Protein AF-A0A355EK02-F1 (afdb_monomer)

pLDDT: mean 88.61, std 10.56, range [52.62, 97.56]

Mean predicted aligned error: 5.58 Å

Nearest PDB structures (foldseek):
  8rjf-assembly1_C  TM=8.953E-01  e=1.437E-07  Caulobacter vibrioides NA1000
  8rkd-assembly1_B  TM=8.062E-01  e=5.341E-04  Caulobacter vibrioides NA1000
  2w56-assembly2_B  TM=3.368E-01  e=1.215E+00  Vibrio cholerae
  6p58-assembly1_A  TM=3.445E-01  e=3.447E+00  Thermosynechococcus vestitus BP-1

Structure (mmCIF, N/CA/C/O backbone):
data_AF-A0A355EK02-F1
#
_entry.id   AF-A0A355EK02-F1
#
loop_
_atom_site.group_PDB
_atom_site.id
_atom_site.type_symbol
_atom_site.label_atom_id
_atom_site.label_alt_id
_atom_site.label_comp_id
_atom_site.label_asym_id
_atom_site.label_entity_id
_atom_site.label_seq_id
_atom_site.pdbx_PDB_ins_code
_atom_site.Cartn_x
_atom_site.Cartn_y
_atom_site.Cartn_z
_atom_site.occupancy
_atom_site.B_iso_or_equiv
_atom_site.auth_seq_id
_atom_site.auth_comp_id
_atom_site.auth_asym_id
_atom_site.auth_atom_id
_atom_site.pdbx_PDB_model_num
ATOM 1 N N . LEU A 1 1 ? 2.964 20.436 24.678 1.00 62.25 1 LEU A N 1
ATOM 2 C CA . LEU A 1 1 ? 2.343 19.093 24.695 1.00 62.25 1 LEU A CA 1
ATOM 3 C C . LEU A 1 1 ? 3.397 18.092 24.247 1.00 62.25 1 LEU A C 1
ATOM 5 O O . LEU A 1 1 ? 3.821 18.177 23.105 1.00 62.25 1 LEU A O 1
ATOM 9 N N . ASN A 1 2 ? 3.875 17.226 25.142 1.00 84.06 2 ASN A N 1
ATOM 10 C CA . ASN A 1 2 ? 4.728 16.102 24.751 1.00 84.06 2 ASN A CA 1
ATOM 11 C C . ASN A 1 2 ? 3.809 14.894 24.555 1.00 84.06 2 ASN A C 1
ATOM 13 O O . ASN A 1 2 ? 3.313 14.343 25.536 1.00 84.06 2 ASN A O 1
ATOM 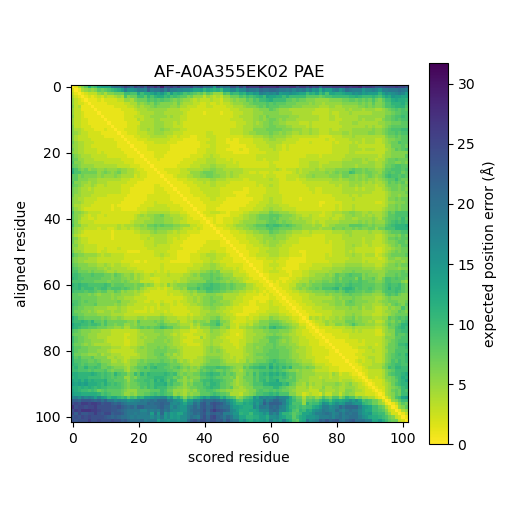17 N N . ILE A 1 3 ? 3.483 14.575 23.303 1.00 85.06 3 ILE A N 1
ATOM 18 C CA . ILE A 1 3 ? 2.623 13.432 22.993 1.00 85.06 3 ILE A CA 1
ATOM 19 C C . ILE A 1 3 ? 3.517 12.187 22.984 1.00 85.06 3 ILE A C 1
ATOM 21 O O . ILE A 1 3 ? 4.481 12.157 22.216 1.00 85.06 3 ILE A O 1
ATOM 25 N N . PRO A 1 4 ? 3.225 11.157 23.798 1.00 92.00 4 PRO A N 1
ATOM 26 C CA . PRO A 1 4 ? 3.986 9.916 23.770 1.00 92.00 4 PRO A CA 1
ATOM 27 C C . PRO A 1 4 ? 3.986 9.300 22.367 1.00 92.00 4 PRO A C 1
ATOM 29 O O . PRO A 1 4 ? 2.957 9.277 21.692 1.00 92.00 4 PRO A O 1
ATOM 32 N N . HIS A 1 5 ? 5.120 8.745 21.935 1.00 90.62 5 HIS A N 1
ATOM 33 C CA . HIS A 1 5 ? 5.234 8.119 20.610 1.00 90.62 5 HIS A CA 1
ATOM 34 C C . HIS A 1 5 ? 4.205 7.002 20.379 1.00 90.62 5 HIS A C 1
ATOM 36 O O . HIS A 1 5 ? 3.762 6.798 19.253 1.00 90.62 5 HIS A O 1
ATOM 42 N N . GLU A 1 6 ? 3.826 6.277 21.430 1.00 92.62 6 GLU A N 1
ATOM 43 C CA . GLU A 1 6 ? 2.768 5.266 21.378 1.00 92.62 6 GLU A CA 1
ATOM 44 C C . GLU A 1 6 ? 1.408 5.875 21.025 1.00 92.62 6 GLU A C 1
ATOM 46 O O . GLU A 1 6 ? 0.762 5.410 20.088 1.00 92.62 6 GLU A O 1
ATOM 51 N N . ALA A 1 7 ? 1.027 6.970 21.689 1.00 92.94 7 ALA A N 1
ATOM 52 C CA . ALA A 1 7 ? -0.215 7.673 21.394 1.00 92.94 7 ALA A CA 1
ATOM 53 C C . ALA A 1 7 ? -0.231 8.163 19.939 1.00 92.94 7 ALA A C 1
ATOM 55 O O . ALA A 1 7 ? -1.221 7.975 19.243 1.00 92.94 7 ALA A O 1
ATOM 56 N N . VAL A 1 8 ? 0.882 8.710 19.434 1.00 93.69 8 VAL A N 1
ATOM 57 C CA . VAL A 1 8 ? 0.985 9.112 18.018 1.00 93.69 8 VAL A CA 1
ATOM 58 C C . VAL A 1 8 ? 0.749 7.925 17.079 1.00 93.69 8 VAL A C 1
ATOM 60 O O . VAL A 1 8 ? 0.004 8.061 16.114 1.00 93.69 8 VAL A O 1
ATOM 63 N N . ARG A 1 9 ? 1.331 6.752 17.357 1.00 94.56 9 ARG A N 1
ATOM 64 C CA . ARG A 1 9 ? 1.116 5.553 16.527 1.00 94.56 9 ARG A CA 1
ATOM 65 C C . ARG A 1 9 ? -0.329 5.062 16.575 1.00 94.56 9 ARG A C 1
ATOM 67 O O . ARG A 1 9 ? -0.847 4.686 15.531 1.00 94.56 9 ARG A O 1
ATOM 74 N N . GLN A 1 10 ? -0.982 5.125 17.736 1.00 94.56 10 GLN A N 1
ATOM 75 C CA . GLN A 1 10 ? -2.414 4.823 17.879 1.00 94.56 10 GLN A CA 1
ATOM 76 C C . GLN A 1 10 ? -3.294 5.805 17.101 1.00 94.56 10 GLN A C 1
ATOM 78 O O . GLN A 1 10 ? -4.240 5.398 16.428 1.00 94.56 10 GLN A O 1
ATOM 83 N N . TYR A 1 11 ? -2.964 7.097 17.128 1.00 94.31 11 TYR A N 1
ATOM 84 C CA . TYR A 1 11 ? -3.658 8.088 16.306 1.00 94.31 11 TYR A CA 1
ATOM 85 C C . TYR A 1 11 ? -3.475 7.805 14.813 1.00 94.31 11 TYR A C 1
ATOM 87 O O . TYR A 1 11 ? -4.448 7.811 14.070 1.00 94.31 11 TYR A O 1
ATOM 95 N N . ILE A 1 12 ? -2.252 7.503 14.371 1.00 93.75 12 ILE A N 1
ATOM 96 C CA . ILE A 1 12 ? -1.980 7.172 12.965 1.00 93.75 12 ILE A CA 1
ATOM 97 C C . ILE A 1 12 ? -2.752 5.918 12.543 1.00 93.75 12 ILE A C 1
ATOM 99 O O . ILE A 1 12 ? -3.423 5.941 11.514 1.00 93.75 12 ILE A O 1
ATOM 103 N N . SER A 1 13 ? -2.682 4.841 13.330 1.00 95.38 13 SER A N 1
ATOM 104 C CA . SER A 1 13 ? -3.297 3.561 12.969 1.00 95.38 13 SER A CA 1
ATOM 105 C C . SER A 1 13 ? -4.825 3.599 12.947 1.00 95.38 13 SER A C 1
ATOM 107 O O . SER A 1 13 ? -5.436 2.818 12.225 1.00 95.38 13 SER A O 1
ATOM 109 N N . SER A 1 14 ? -5.441 4.504 13.714 1.00 94.12 14 SER A N 1
ATOM 110 C CA . SER A 1 14 ? -6.896 4.699 13.733 1.00 94.12 14 SER A CA 1
ATOM 111 C C . SER A 1 14 ? -7.402 5.715 12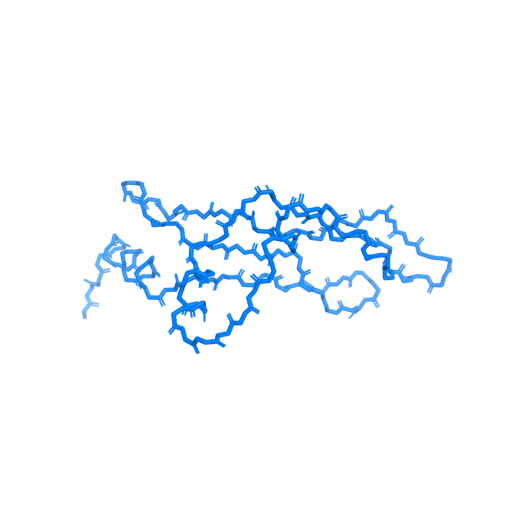.707 1.00 94.12 14 SER A C 1
ATOM 113 O O . SER A 1 14 ? -8.564 5.645 12.315 1.00 94.12 14 SER A O 1
ATOM 115 N N . ALA A 1 15 ? -6.562 6.659 12.275 1.00 95.25 15 ALA A N 1
ATOM 116 C CA . ALA A 1 15 ? -6.964 7.733 11.366 1.00 95.25 15 ALA A CA 1
ATOM 117 C C . ALA A 1 15 ? -6.684 7.436 9.886 1.00 95.25 15 ALA A C 1
ATOM 119 O O . ALA A 1 15 ? -7.283 8.068 9.016 1.00 95.25 15 ALA A O 1
ATOM 120 N N . ILE A 1 16 ? -5.758 6.523 9.588 1.00 94.69 16 ILE A N 1
ATOM 121 C CA . ILE A 1 16 ? -5.349 6.204 8.220 1.00 94.69 16 ILE A CA 1
ATOM 122 C C . ILE A 1 16 ? -5.834 4.798 7.868 1.00 94.69 16 ILE A C 1
ATOM 124 O O . ILE A 1 16 ? -5.412 3.822 8.475 1.00 94.69 16 ILE A O 1
ATOM 128 N N . ASP A 1 17 ? -6.684 4.695 6.847 1.00 93.69 17 ASP A N 1
ATOM 129 C CA . ASP A 1 17 ? -7.142 3.403 6.322 1.00 93.69 17 ASP A CA 1
ATOM 130 C C . ASP A 1 17 ? -6.118 2.794 5.343 1.00 93.69 17 ASP A C 1
ATOM 132 O O . ASP A 1 17 ? -5.831 1.597 5.370 1.00 93.69 17 ASP A O 1
ATOM 136 N N . VAL A 1 18 ? -5.571 3.619 4.445 1.00 95.06 18 VAL A N 1
ATOM 137 C CA . VAL A 1 18 ? -4.834 3.171 3.256 1.00 95.06 18 VAL A CA 1
ATOM 138 C C . VAL A 1 18 ? -3.635 4.078 2.977 1.00 95.06 18 VAL A C 1
ATOM 140 O O . VAL A 1 18 ? -3.730 5.300 3.081 1.00 95.06 18 VAL A O 1
ATOM 143 N N . VAL A 1 19 ? -2.517 3.479 2.564 1.00 96.00 19 VAL A N 1
ATOM 144 C CA . VAL A 1 19 ? -1.275 4.164 2.191 1.00 96.00 19 VAL A CA 1
ATOM 145 C C . VAL A 1 19 ? -0.909 3.831 0.745 1.00 96.00 19 VAL A C 1
ATOM 147 O O . VAL A 1 19 ? -0.715 2.668 0.392 1.00 96.00 19 VAL A O 1
ATOM 150 N N . PHE A 1 20 ? -0.761 4.868 -0.082 1.00 96.75 20 PHE A N 1
ATOM 151 C CA . PHE A 1 20 ? -0.179 4.770 -1.421 1.00 96.75 20 PHE A CA 1
ATOM 152 C C . PHE A 1 20 ? 1.281 5.211 -1.377 1.00 96.75 20 PHE A C 1
ATOM 154 O O . PHE A 1 20 ? 1.579 6.366 -1.072 1.00 96.75 20 PHE A O 1
ATOM 161 N N . HIS A 1 21 ? 2.195 4.313 -1.728 1.00 97.56 21 HIS A N 1
ATOM 162 C CA . HIS A 1 21 ? 3.596 4.663 -1.910 1.00 97.56 21 HIS A CA 1
ATOM 163 C C . HIS A 1 21 ? 3.837 5.014 -3.379 1.00 97.56 21 HIS A C 1
ATOM 165 O O . HIS A 1 21 ? 3.656 4.183 -4.266 1.00 97.56 21 HIS A O 1
ATOM 171 N N . LEU A 1 22 ? 4.248 6.254 -3.632 1.00 97.31 22 LEU A N 1
ATOM 172 C CA . LEU A 1 22 ? 4.654 6.754 -4.942 1.00 97.31 22 LEU A CA 1
ATOM 173 C C . LEU A 1 22 ? 6.179 6.842 -5.021 1.00 97.31 22 LEU A C 1
ATOM 175 O O . LEU A 1 22 ? 6.805 7.410 -4.129 1.00 97.31 22 LEU A O 1
ATOM 179 N N . GLN A 1 23 ? 6.766 6.363 -6.114 1.00 96.31 23 GLN A N 1
ATOM 180 C CA . GLN A 1 23 ? 8.199 6.483 -6.373 1.00 96.31 23 GLN A CA 1
ATOM 181 C C . GLN A 1 23 ? 8.447 7.125 -7.735 1.00 96.31 23 GLN A C 1
ATOM 183 O O . GLN A 1 23 ? 7.686 6.925 -8.685 1.00 96.31 23 GLN A O 1
ATOM 188 N N . ARG A 1 24 ? 9.534 7.898 -7.833 1.00 95.25 24 ARG A N 1
ATOM 189 C CA . ARG A 1 24 ? 10.086 8.305 -9.125 1.00 95.25 24 ARG A CA 1
ATOM 190 C C . ARG A 1 24 ? 11.024 7.214 -9.639 1.00 95.25 24 ARG A C 1
ATOM 192 O O . ARG A 1 24 ? 11.972 6.853 -8.947 1.00 95.25 24 ARG A O 1
ATOM 199 N N . LEU A 1 25 ? 10.737 6.692 -10.823 1.00 94.06 25 LEU A N 1
ATOM 200 C CA . LEU A 1 25 ? 11.516 5.647 -11.474 1.00 94.06 25 LEU A CA 1
ATOM 201 C C . LEU A 1 25 ? 12.672 6.246 -12.289 1.00 94.06 25 LEU A C 1
ATOM 203 O O . LEU A 1 25 ? 12.757 7.464 -12.473 1.00 94.06 25 LEU A O 1
ATOM 207 N N . LEU A 1 26 ? 13.582 5.383 -12.748 1.00 91.19 26 LEU A N 1
ATOM 208 C CA . LEU A 1 26 ? 14.795 5.788 -13.471 1.00 91.19 26 LEU A CA 1
ATOM 209 C C . LEU A 1 26 ? 14.498 6.459 -14.818 1.00 91.19 26 LEU A C 1
ATOM 211 O O . LEU A 1 26 ? 15.233 7.354 -15.223 1.00 91.19 26 LEU A O 1
ATOM 215 N N . ASP A 1 27 ? 13.392 6.088 -15.459 1.00 93.06 27 ASP A N 1
ATOM 216 C CA . ASP A 1 27 ? 12.874 6.737 -16.671 1.00 93.06 27 ASP A CA 1
ATOM 217 C C . ASP A 1 27 ? 12.258 8.127 -16.402 1.00 93.06 27 ASP A C 1
ATOM 219 O O . ASP A 1 27 ? 11.770 8.804 -17.304 1.00 93.06 27 ASP A O 1
ATOM 223 N N . GLY A 1 28 ? 12.265 8.570 -15.142 1.00 93.69 28 GLY A N 1
ATOM 224 C CA . GLY A 1 28 ? 11.738 9.853 -14.708 1.00 93.69 28 GLY A CA 1
ATOM 225 C C . GLY A 1 28 ? 10.238 9.859 -14.419 1.00 93.69 28 GLY A C 1
ATOM 226 O O . GLY A 1 28 ? 9.762 10.875 -13.894 1.00 93.69 28 GLY A O 1
ATOM 227 N N . THR A 1 29 ? 9.517 8.766 -14.686 1.00 92.62 29 THR A N 1
ATOM 228 C CA . THR A 1 29 ? 8.081 8.635 -14.411 1.00 92.62 29 THR A CA 1
ATOM 229 C C . THR A 1 29 ? 7.807 8.528 -12.910 1.00 92.62 29 THR A C 1
ATOM 231 O O . THR A 1 29 ? 8.660 8.119 -12.121 1.00 92.62 29 THR A O 1
ATOM 234 N N . ARG A 1 30 ? 6.608 8.935 -12.476 1.00 94.94 30 ARG A N 1
ATOM 235 C CA . ARG A 1 30 ? 6.123 8.706 -11.107 1.00 94.94 30 ARG A CA 1
ATOM 236 C C . ARG A 1 30 ? 5.104 7.580 -11.141 1.00 94.94 30 ARG A C 1
ATOM 238 O O . ARG A 1 30 ? 4.107 7.695 -11.848 1.00 94.94 30 ARG A O 1
ATOM 245 N N . LYS A 1 31 ? 5.333 6.528 -10.362 1.00 93.12 31 LYS A N 1
ATOM 246 C CA . LYS A 1 31 ? 4.459 5.354 -10.322 1.00 93.12 31 LYS A CA 1
ATOM 247 C C . LYS A 1 31 ? 4.073 5.021 -8.886 1.00 93.12 31 LYS A C 1
ATOM 249 O O . LYS A 1 31 ? 4.874 5.186 -7.967 1.00 93.12 31 LYS A O 1
ATOM 254 N N . VAL A 1 32 ? 2.835 4.566 -8.694 1.00 95.00 32 VAL A N 1
ATOM 255 C CA . VAL A 1 32 ? 2.429 3.913 -7.445 1.00 95.00 32 VAL A CA 1
ATOM 256 C C . VAL A 1 32 ? 3.171 2.585 -7.379 1.00 95.00 32 VAL A C 1
ATOM 258 O O . VAL A 1 32 ? 2.988 1.746 -8.254 1.00 95.00 32 VAL A O 1
ATOM 261 N N . VAL A 1 33 ? 4.019 2.409 -6.371 1.00 95.75 33 VAL A N 1
ATOM 262 C CA . VAL A 1 33 ? 4.817 1.191 -6.191 1.00 95.75 33 VAL A CA 1
ATOM 263 C C . VAL A 1 33 ? 4.239 0.239 -5.157 1.00 95.75 33 VAL A C 1
ATOM 265 O O . VAL A 1 33 ? 4.540 -0.949 -5.193 1.00 95.75 33 VAL A O 1
ATOM 268 N N . SER A 1 34 ? 3.391 0.729 -4.255 1.00 95.75 34 SER A N 1
ATOM 269 C CA . SER A 1 34 ? 2.694 -0.114 -3.287 1.00 95.75 34 SER A CA 1
ATOM 270 C C . SER A 1 34 ? 1.388 0.543 -2.854 1.00 95.75 34 SER A C 1
ATOM 272 O O . SER A 1 34 ? 1.315 1.767 -2.699 1.00 95.75 34 SER A O 1
ATOM 274 N N . LEU A 1 35 ? 0.364 -0.283 -2.669 1.00 95.06 35 LEU A N 1
ATOM 275 C CA . LEU A 1 35 ? -0.878 0.057 -1.995 1.00 95.06 35 LEU A CA 1
ATOM 276 C C . LEU A 1 35 ? -1.011 -0.846 -0.774 1.00 95.06 35 LEU A C 1
ATOM 278 O O . LEU A 1 35 ? -1.096 -2.065 -0.927 1.00 95.06 35 LEU A O 1
ATOM 282 N N . GLN A 1 36 ? -1.071 -0.255 0.415 1.00 95.75 36 GLN A N 1
ATOM 283 C CA . GLN A 1 36 ? -1.199 -0.994 1.669 1.00 95.75 36 GLN A CA 1
ATOM 284 C C . GLN A 1 36 ? -2.408 -0.515 2.467 1.00 95.75 36 GLN A C 1
ATOM 286 O O . GLN A 1 36 ? -2.729 0.671 2.463 1.00 95.75 36 GLN A O 1
ATOM 291 N N . GLU A 1 37 ? -3.067 -1.431 3.167 1.00 95.44 37 GLU A N 1
ATOM 292 C CA . GLU A 1 37 ? -4.082 -1.111 4.173 1.00 95.44 37 GLU A CA 1
ATOM 293 C C . GLU A 1 37 ? -3.456 -1.211 5.562 1.00 95.44 37 GLU A C 1
ATOM 295 O O . GLU A 1 37 ? -2.744 -2.173 5.863 1.00 95.44 37 GLU A O 1
ATOM 300 N N . ILE A 1 38 ? -3.752 -0.242 6.427 1.00 95.94 38 ILE A N 1
ATOM 301 C CA . ILE A 1 38 ? -3.419 -0.353 7.845 1.00 95.94 38 ILE A CA 1
ATOM 302 C C . ILE A 1 38 ? -4.410 -1.315 8.493 1.00 95.94 38 ILE A C 1
ATOM 304 O O . ILE A 1 38 ? -5.620 -1.092 8.517 1.00 95.94 38 ILE A O 1
ATOM 308 N N . VAL A 1 39 ? -3.884 -2.413 9.031 1.00 93.62 39 VAL A N 1
ATOM 309 C CA . VAL A 1 39 ? -4.685 -3.458 9.677 1.00 93.62 39 VAL A CA 1
ATOM 310 C C . VAL A 1 39 ? -4.976 -3.095 11.137 1.00 93.62 39 VAL A C 1
ATOM 312 O O . VAL A 1 39 ? -6.049 -3.406 11.662 1.00 93.62 39 VAL A O 1
ATOM 315 N N . GLY A 1 40 ? -4.053 -2.379 11.776 1.00 93.50 40 GLY A N 1
ATOM 316 C CA . GLY A 1 40 ? -4.167 -1.924 13.156 1.00 93.50 40 GLY A CA 1
ATOM 317 C C . GLY A 1 40 ? -2.794 -1.827 13.806 1.00 93.50 40 GLY A C 1
ATOM 318 O O . GLY A 1 40 ? -1.831 -1.387 13.175 1.00 93.50 40 GLY A O 1
ATOM 319 N N . MET A 1 41 ? -2.701 -2.250 15.065 1.00 95.56 41 MET A N 1
ATOM 320 C CA . MET A 1 41 ? -1.443 -2.296 15.807 1.00 95.56 41 MET A CA 1
ATOM 321 C C . MET A 1 41 ? -1.261 -3.632 16.516 1.00 95.56 41 MET A C 1
ATOM 323 O O . MET A 1 41 ? -2.209 -4.172 17.081 1.00 95.56 41 MET A O 1
ATOM 327 N N . GLU A 1 42 ? -0.023 -4.113 16.537 1.00 94.75 42 GLU A N 1
ATOM 328 C CA . GLU A 1 42 ? 0.426 -5.201 17.400 1.00 94.75 42 GLU A CA 1
ATOM 329 C C . GLU A 1 42 ? 1.445 -4.634 18.395 1.00 94.75 42 GLU A C 1
ATOM 331 O O . GLU A 1 42 ? 2.563 -4.250 18.037 1.00 94.75 42 GLU A O 1
ATOM 336 N N . GLY A 1 43 ? 1.021 -4.479 19.653 1.00 92.25 43 GLY A N 1
ATOM 337 C CA . GLY A 1 43 ? 1.772 -3.704 20.639 1.00 92.25 43 GLY A CA 1
ATOM 338 C C . GLY A 1 43 ? 2.009 -2.271 20.147 1.00 92.25 43 GLY A C 1
ATOM 339 O O . GLY A 1 43 ? 1.061 -1.528 19.910 1.00 92.25 43 GLY A O 1
ATOM 340 N N . ASN A 1 44 ? 3.280 -1.903 19.951 1.00 91.81 44 ASN A N 1
ATOM 341 C CA . ASN A 1 44 ? 3.698 -0.570 19.497 1.00 91.81 44 ASN A CA 1
ATOM 342 C C . ASN A 1 44 ? 4.048 -0.489 18.002 1.00 91.81 44 ASN A C 1
ATOM 344 O O . ASN A 1 44 ? 4.597 0.523 17.555 1.00 91.81 44 ASN A O 1
ATOM 348 N N . ILE A 1 45 ? 3.746 -1.532 17.228 1.00 94.62 45 ILE A N 1
ATOM 349 C CA . ILE A 1 45 ? 4.031 -1.606 15.793 1.00 94.62 45 ILE A CA 1
ATOM 350 C C . ILE A 1 45 ? 2.722 -1.437 15.022 1.00 94.62 45 ILE A C 1
ATOM 352 O O . ILE A 1 45 ? 1.730 -2.090 15.329 1.00 94.62 45 ILE A O 1
ATOM 356 N N . ILE A 1 46 ? 2.716 -0.546 14.026 1.00 95.94 46 ILE A N 1
ATOM 357 C CA . ILE A 1 46 ? 1.597 -0.424 13.085 1.00 95.94 46 ILE A CA 1
ATOM 358 C C . ILE A 1 46 ? 1.707 -1.572 12.088 1.00 95.94 46 ILE A C 1
ATOM 360 O O . ILE A 1 46 ? 2.720 -1.703 11.400 1.00 95.94 46 ILE A O 1
ATOM 364 N N . THR A 1 47 ? 0.658 -2.379 12.007 1.00 95.94 47 THR A N 1
ATOM 365 C CA . THR A 1 47 ? 0.600 -3.533 11.113 1.00 95.94 47 THR A CA 1
ATOM 366 C C . THR A 1 47 ? -0.122 -3.142 9.835 1.00 95.94 47 THR A C 1
ATOM 368 O O . THR A 1 47 ? -1.197 -2.540 9.874 1.00 95.94 47 THR A O 1
ATOM 371 N N . MET A 1 48 ? 0.466 -3.496 8.697 1.00 94.94 48 MET A N 1
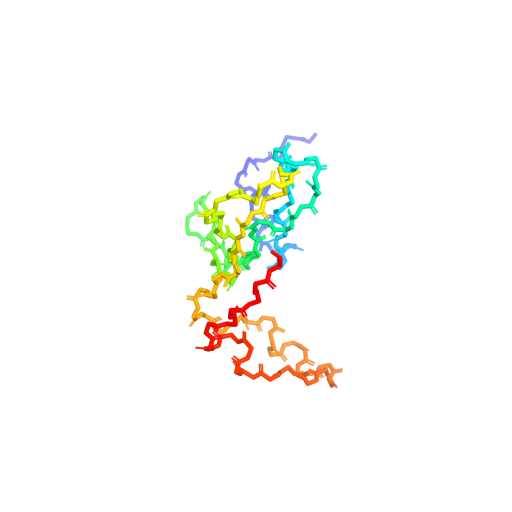ATOM 372 C CA . MET A 1 48 ? -0.054 -3.183 7.369 1.00 94.94 48 MET A CA 1
ATOM 373 C C . MET A 1 48 ? -0.125 -4.451 6.525 1.00 94.94 48 MET A C 1
ATOM 375 O O . MET A 1 48 ? 0.677 -5.366 6.707 1.00 94.94 48 MET A O 1
ATOM 379 N N . GLN A 1 49 ? -1.070 -4.486 5.592 1.00 93.81 49 GLN A N 1
ATOM 380 C CA . GLN A 1 49 ? -1.167 -5.532 4.580 1.00 93.81 49 GLN A CA 1
ATOM 381 C C . GLN A 1 49 ? -1.019 -4.931 3.188 1.00 93.81 49 GLN A C 1
ATOM 383 O O . GLN A 1 49 ? -1.660 -3.932 2.861 1.00 93.81 49 GLN A O 1
ATOM 388 N N . GLU A 1 50 ? -0.175 -5.541 2.361 1.00 92.88 50 GLU A N 1
ATOM 389 C CA . GLU A 1 50 ? -0.005 -5.119 0.975 1.00 92.88 50 GLU A CA 1
ATOM 390 C C . GLU A 1 50 ? -1.147 -5.655 0.109 1.00 92.88 50 GLU A C 1
ATOM 392 O O . GLU A 1 50 ? -1.384 -6.859 0.034 1.00 92.88 50 GLU A O 1
ATOM 397 N N . ILE A 1 51 ? -1.838 -4.741 -0.566 1.00 92.69 51 ILE A N 1
ATOM 398 C CA . ILE A 1 51 ? -2.935 -5.033 -1.488 1.00 92.69 51 ILE A CA 1
ATOM 399 C C . ILE A 1 51 ? -2.387 -5.155 -2.908 1.00 92.69 51 ILE A C 1
ATOM 401 O O . ILE A 1 51 ? -2.709 -6.105 -3.621 1.00 92.69 51 ILE A O 1
ATOM 405 N N . PHE A 1 52 ? -1.521 -4.216 -3.300 1.00 91.75 52 PHE A N 1
ATOM 406 C CA . PHE A 1 52 ? -0.825 -4.230 -4.583 1.00 91.75 52 PHE A CA 1
ATOM 407 C C . PHE A 1 52 ? 0.628 -3.796 -4.419 1.00 91.75 52 PHE A C 1
ATOM 409 O O . PHE A 1 52 ? 0.921 -2.901 -3.629 1.00 91.75 52 PHE A O 1
ATOM 416 N N . SER A 1 53 ? 1.510 -4.358 -5.236 1.00 93.31 53 SER A N 1
ATOM 417 C CA . SER A 1 53 ? 2.881 -3.882 -5.434 1.00 93.31 53 SER A CA 1
ATOM 418 C C . SER A 1 53 ? 3.190 -3.743 -6.913 1.00 93.31 53 SER A C 1
ATOM 420 O O . SER A 1 53 ? 2.670 -4.488 -7.736 1.00 93.31 53 SER A O 1
ATOM 422 N N . PHE A 1 54 ? 4.052 -2.798 -7.264 1.00 93.12 54 PHE A N 1
ATOM 423 C CA . PHE A 1 54 ? 4.674 -2.744 -8.579 1.00 93.12 54 PHE A CA 1
ATOM 424 C C . PHE A 1 54 ? 6.014 -3.480 -8.536 1.00 93.12 54 PHE A C 1
ATOM 426 O O . PHE A 1 54 ? 6.867 -3.184 -7.702 1.00 93.12 54 PHE A O 1
ATOM 433 N N . GLU A 1 55 ? 6.210 -4.408 -9.463 1.00 91.56 55 GLU A N 1
ATOM 434 C CA . GLU A 1 55 ? 7.468 -5.112 -9.679 1.00 91.56 55 GLU A CA 1
ATOM 435 C C . GLU A 1 55 ? 8.091 -4.605 -10.981 1.00 91.56 55 GLU A C 1
ATOM 437 O O . GLU A 1 55 ? 7.531 -4.802 -12.063 1.00 91.56 55 GLU A O 1
ATOM 442 N N . GLN A 1 56 ? 9.252 -3.957 -10.883 1.00 91.56 56 GLN A N 1
ATOM 443 C CA . GLN A 1 56 ? 10.045 -3.621 -12.060 1.00 91.56 56 GLN A CA 1
ATOM 444 C C . GLN A 1 56 ? 10.653 -4.903 -12.635 1.00 91.56 56 GLN A C 1
ATOM 446 O O . GLN A 1 56 ? 11.414 -5.594 -11.963 1.00 91.56 56 GLN A O 1
ATOM 451 N N . THR A 1 57 ? 10.335 -5.201 -13.890 1.00 92.25 57 THR A N 1
ATOM 452 C CA . THR A 1 57 ? 10.798 -6.405 -14.597 1.00 92.25 57 THR A CA 1
ATOM 453 C C . THR A 1 57 ? 11.926 -6.110 -15.582 1.00 92.25 57 THR A C 1
ATOM 455 O O . THR A 1 57 ? 12.562 -7.038 -16.076 1.00 92.25 57 THR A O 1
ATOM 458 N N . GLY A 1 58 ? 12.206 -4.834 -15.865 1.00 92.19 58 GLY A N 1
ATOM 459 C CA . GLY A 1 58 ? 13.313 -4.433 -16.726 1.00 92.19 58 GLY A CA 1
ATOM 460 C C . GLY A 1 58 ? 13.207 -2.992 -17.214 1.00 92.19 58 GLY A C 1
ATOM 461 O O . GLY A 1 58 ? 12.613 -2.133 -16.558 1.00 92.19 58 GLY A O 1
ATOM 462 N N . VAL A 1 59 ? 13.795 -2.744 -18.382 1.00 93.12 59 VAL A N 1
ATOM 463 C CA . VAL A 1 59 ? 13.764 -1.467 -19.106 1.00 93.12 59 VAL A CA 1
ATOM 464 C C . VAL A 1 59 ? 13.545 -1.775 -20.598 1.00 93.12 59 VAL A C 1
ATOM 466 O O . VAL A 1 59 ? 14.007 -2.806 -21.094 1.00 93.12 59 VAL A O 1
ATOM 469 N N . HIS A 1 60 ? 12.755 -0.961 -21.293 1.00 89.75 60 HIS A N 1
ATOM 470 C CA . HIS A 1 60 ? 12.584 -0.986 -22.748 1.00 89.75 60 HIS A CA 1
ATOM 471 C C . HIS A 1 60 ? 13.820 -0.419 -23.460 1.00 89.75 60 HIS A C 1
ATOM 473 O O . HIS A 1 60 ? 14.649 0.254 -22.852 1.00 89.75 60 HIS A O 1
ATOM 479 N N . ASP A 1 61 ? 13.931 -0.665 -24.766 1.00 92.38 61 ASP A N 1
ATOM 480 C CA . ASP A 1 61 ? 15.056 -0.177 -25.578 1.00 92.38 61 ASP A CA 1
ATOM 481 C C . ASP A 1 61 ? 15.091 1.361 -25.680 1.00 92.38 61 ASP A C 1
ATOM 483 O O . ASP A 1 61 ? 16.142 1.950 -25.920 1.00 92.38 61 ASP A O 1
ATOM 487 N N . ASP A 1 62 ? 13.953 2.020 -25.454 1.00 92.19 62 ASP A N 1
ATOM 488 C CA . ASP A 1 62 ? 13.805 3.478 -25.385 1.00 92.19 62 ASP A CA 1
ATOM 489 C C . ASP A 1 62 ? 14.113 4.066 -23.990 1.00 92.19 62 ASP A C 1
ATOM 491 O O . ASP A 1 62 ? 14.011 5.278 -23.788 1.00 92.19 62 ASP A O 1
ATOM 495 N N . GLY A 1 63 ? 14.502 3.226 -23.024 1.00 90.62 63 GLY A N 1
ATOM 496 C CA . GLY A 1 63 ? 14.819 3.627 -21.655 1.00 90.62 63 GLY A CA 1
ATOM 497 C C . GLY A 1 63 ? 13.626 3.675 -20.693 1.00 90.62 63 GLY A C 1
ATOM 498 O O . GLY A 1 63 ? 13.828 4.018 -19.527 1.00 90.62 63 GLY A O 1
ATOM 499 N N . MET A 1 64 ? 12.408 3.324 -21.125 1.00 92.00 64 MET A N 1
ATOM 500 C CA . MET A 1 64 ? 11.223 3.295 -20.253 1.00 92.00 64 MET A CA 1
ATOM 501 C C . MET A 1 64 ? 11.229 2.088 -19.308 1.00 92.00 64 MET A C 1
ATOM 503 O O . MET A 1 64 ? 11.639 0.988 -19.680 1.00 92.00 64 MET A O 1
ATOM 507 N N . VAL A 1 65 ? 10.762 2.255 -18.069 1.00 92.12 65 VAL A N 1
ATOM 508 C CA . VAL A 1 65 ? 10.743 1.165 -17.085 1.00 92.12 65 VAL A CA 1
ATOM 509 C C . VAL A 1 65 ? 9.629 0.166 -17.389 1.00 92.12 65 VAL A C 1
ATOM 511 O O . VAL A 1 65 ? 8.447 0.502 -17.341 1.00 92.12 65 VAL A O 1
ATOM 514 N N . LYS A 1 66 ? 10.018 -1.101 -17.572 1.00 92.19 66 LYS A N 1
ATOM 515 C CA . LYS A 1 66 ? 9.100 -2.243 -17.639 1.00 92.19 66 LYS A CA 1
ATOM 516 C C . LYS A 1 66 ? 8.728 -2.700 -16.245 1.00 92.19 66 LYS A C 1
ATOM 518 O O . LYS A 1 66 ? 9.593 -2.865 -15.381 1.00 92.19 66 LYS A O 1
ATOM 523 N N . GLY A 1 67 ? 7.460 -3.003 -16.036 1.00 89.81 67 GLY A N 1
ATOM 524 C CA . GLY A 1 67 ? 7.049 -3.710 -14.838 1.00 89.81 67 GLY A CA 1
ATOM 525 C C . GLY A 1 67 ? 5.595 -4.116 -14.867 1.00 89.81 67 GLY A C 1
ATOM 526 O O . GLY A 1 67 ? 4.880 -3.876 -15.835 1.00 89.81 67 GLY A O 1
ATOM 527 N N . ARG A 1 68 ? 5.166 -4.735 -13.776 1.00 89.12 68 ARG A N 1
ATOM 528 C CA . ARG A 1 68 ? 3.807 -5.247 -13.611 1.00 89.12 68 ARG A CA 1
ATOM 529 C C . ARG A 1 68 ? 3.306 -4.975 -12.209 1.00 89.12 68 ARG A C 1
ATOM 531 O O . ARG A 1 68 ? 4.092 -4.904 -11.265 1.00 89.12 68 ARG A O 1
ATOM 538 N N . PHE A 1 69 ? 1.993 -4.880 -12.065 1.00 89.06 69 PHE A N 1
ATOM 539 C CA . PHE A 1 69 ? 1.377 -4.909 -10.748 1.00 89.06 69 PHE A CA 1
ATOM 540 C C . PHE A 1 69 ? 1.167 -6.352 -10.286 1.00 89.06 69 PHE A C 1
ATOM 542 O O . PHE A 1 69 ? 0.648 -7.196 -11.014 1.00 89.06 69 PHE A O 1
ATOM 549 N N . ARG A 1 70 ? 1.575 -6.629 -9.053 1.00 88.81 70 ARG A N 1
ATOM 550 C CA . ARG A 1 70 ? 1.292 -7.851 -8.313 1.00 88.81 70 ARG A CA 1
ATOM 551 C C . ARG A 1 70 ? 0.191 -7.559 -7.309 1.00 88.81 70 ARG A C 1
ATOM 553 O O . ARG A 1 70 ? 0.221 -6.533 -6.635 1.00 88.81 70 ARG A O 1
ATOM 560 N N . ILE A 1 71 ? -0.754 -8.480 -7.187 1.00 87.75 71 ILE A N 1
ATOM 561 C CA . ILE A 1 71 ? -1.808 -8.407 -6.176 1.00 87.75 71 ILE A CA 1
ATOM 562 C C . ILE A 1 71 ? -1.388 -9.244 -4.974 1.00 87.75 71 ILE A C 1
ATOM 564 O O . ILE A 1 71 ? -0.908 -10.365 -5.142 1.00 87.75 71 ILE A O 1
ATOM 568 N N . GLY A 1 72 ? -1.578 -8.710 -3.770 1.00 83.12 72 GLY A N 1
ATOM 569 C CA . GLY A 1 72 ? -1.238 -9.383 -2.516 1.00 83.12 72 GLY A CA 1
ATOM 570 C C . GLY A 1 72 ? -2.136 -10.578 -2.175 1.00 83.12 72 GLY A C 1
ATOM 571 O O . GLY A 1 72 ? -1.814 -11.336 -1.268 1.00 83.12 72 GLY A O 1
ATOM 572 N N . GLY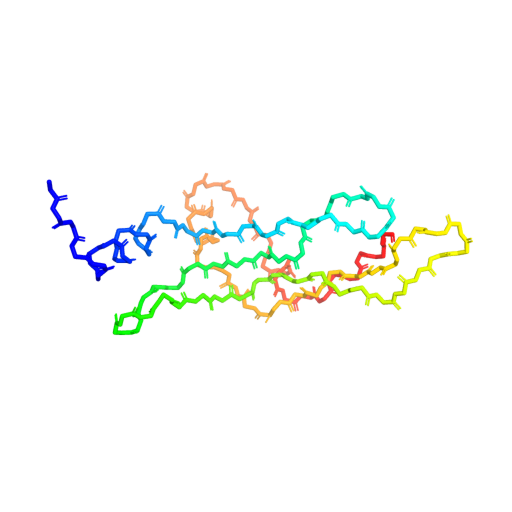 A 1 73 ? -3.251 -10.767 -2.892 1.00 83.62 73 GLY A N 1
ATOM 573 C CA . GLY A 1 73 ? -4.202 -11.862 -2.666 1.00 83.62 73 GLY A CA 1
ATOM 574 C C . GLY A 1 73 ? -5.083 -11.687 -1.424 1.00 83.62 73 GLY A C 1
ATOM 575 O O . GLY A 1 73 ? -5.775 -12.621 -1.024 1.0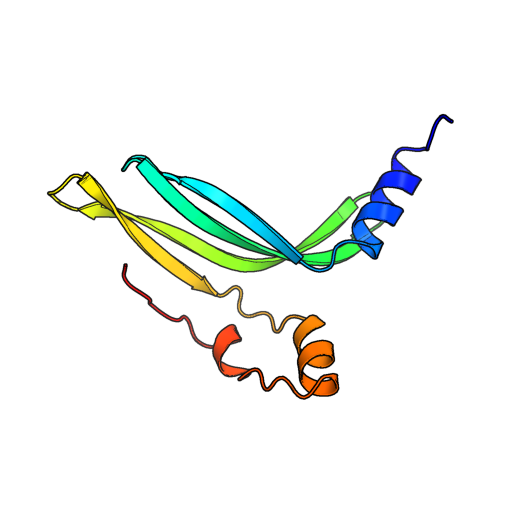0 83.62 73 GLY A O 1
ATOM 576 N N . VAL A 1 74 ? -5.067 -10.502 -0.811 1.00 84.75 74 VAL A N 1
ATOM 577 C CA . VAL A 1 74 ? -5.879 -10.153 0.359 1.00 84.75 74 VAL A CA 1
ATOM 578 C C . VAL A 1 74 ? -7.078 -9.313 -0.066 1.00 84.75 74 VAL A C 1
ATOM 580 O O . VAL A 1 74 ? -6.940 -8.391 -0.867 1.00 84.75 74 VAL A O 1
ATOM 583 N N . LEU A 1 75 ? -8.263 -9.622 0.468 1.00 88.19 75 LEU A N 1
ATOM 584 C CA . LEU A 1 75 ? -9.442 -8.773 0.295 1.00 88.19 75 LEU A CA 1
ATOM 585 C C . LEU A 1 75 ? -9.389 -7.639 1.336 1.00 88.19 75 LEU A C 1
ATOM 587 O O . LEU A 1 75 ? -9.468 -7.940 2.529 1.00 88.19 75 LEU A O 1
ATOM 591 N N . PRO A 1 76 ? -9.275 -6.364 0.928 1.00 90.81 76 PRO A N 1
ATOM 592 C CA . PRO A 1 76 ? -9.153 -5.261 1.878 1.00 90.81 76 PRO A CA 1
ATOM 593 C C . PRO A 1 76 ? -10.442 -5.032 2.669 1.00 90.81 76 PRO A C 1
ATOM 595 O O . PRO A 1 76 ? -11.538 -5.144 2.110 1.00 90.81 76 PRO A O 1
ATOM 598 N N . ARG A 1 77 ? -10.345 -4.637 3.945 1.00 89.75 77 ARG A N 1
ATOM 599 C CA . ARG A 1 77 ? -11.541 -4.471 4.799 1.00 89.75 77 ARG A CA 1
ATOM 600 C C . ARG A 1 77 ? -12.372 -3.260 4.387 1.00 89.75 77 ARG A C 1
ATOM 602 O O . ARG A 1 77 ? -13.597 -3.284 4.480 1.00 89.75 77 ARG A O 1
ATOM 609 N N . PHE A 1 78 ? -11.740 -2.221 3.835 1.00 88.19 78 PHE A N 1
ATOM 610 C CA . PHE A 1 78 ? -12.460 -1.047 3.326 1.00 88.19 78 PHE A CA 1
ATOM 611 C C . PHE A 1 78 ? -13.426 -1.368 2.169 1.00 88.19 78 PHE A C 1
ATOM 613 O O . PHE A 1 78 ? -14.324 -0.571 1.895 1.00 88.19 78 PHE A O 1
ATOM 620 N N . VAL A 1 79 ? -13.306 -2.533 1.516 1.00 89.88 79 VAL A N 1
ATOM 621 C CA . VAL A 1 79 ? -14.268 -2.978 0.492 1.00 89.88 79 VAL A CA 1
ATOM 622 C C . VAL A 1 79 ? -15.677 -3.110 1.073 1.00 89.88 79 VAL A C 1
ATOM 624 O O . VAL A 1 79 ? -16.653 -2.795 0.394 1.00 89.88 79 VAL A O 1
ATOM 627 N N . GLU A 1 80 ? -15.811 -3.521 2.336 1.00 87.56 80 GLU A N 1
ATOM 628 C CA . GLU A 1 80 ? -17.114 -3.581 3.007 1.00 87.56 80 GLU A CA 1
ATOM 629 C C . GLU A 1 80 ? -17.728 -2.184 3.166 1.00 87.56 80 GLU A C 1
ATOM 631 O O . GLU A 1 80 ? -18.916 -1.998 2.898 1.00 87.56 80 GLU A O 1
ATOM 636 N N . ARG A 1 81 ? -16.909 -1.174 3.494 1.00 88.56 81 ARG A N 1
ATOM 637 C CA . ARG A 1 81 ? -17.342 0.233 3.580 1.00 88.56 81 ARG A CA 1
ATOM 638 C C . ARG A 1 81 ? -17.797 0.762 2.221 1.00 88.56 81 ARG A C 1
ATOM 640 O O . ARG A 1 81 ? -18.792 1.483 2.148 1.00 88.56 81 ARG A O 1
ATOM 647 N N . PHE A 1 82 ? -17.109 0.383 1.144 1.00 90.94 82 PHE A N 1
ATOM 648 C CA . PHE A 1 82 ? -17.495 0.768 -0.216 1.00 90.94 82 PHE A CA 1
ATOM 649 C C . PHE A 1 82 ? -18.845 0.150 -0.587 1.00 90.94 82 PHE A C 1
ATOM 651 O O . PHE A 1 82 ? -19.741 0.875 -1.016 1.00 90.94 82 PHE A O 1
ATOM 658 N N . LYS A 1 83 ? -19.041 -1.146 -0.305 1.00 88.75 83 LYS A N 1
ATOM 659 C CA . LYS A 1 83 ? -20.332 -1.826 -0.505 1.00 88.75 83 LYS A CA 1
ATOM 660 C C . LYS A 1 83 ? -21.464 -1.153 0.272 1.00 88.75 83 LYS A C 1
ATOM 662 O O . LYS A 1 83 ? -22.508 -0.877 -0.311 1.00 88.75 83 LYS A O 1
ATOM 667 N N . ALA A 1 84 ? -21.249 -0.845 1.552 1.00 90.19 84 ALA A N 1
ATOM 668 C CA . ALA A 1 84 ? -22.224 -0.136 2.384 1.00 90.19 84 ALA A CA 1
ATOM 669 C C . ALA A 1 84 ? -22.545 1.276 1.858 1.00 90.19 84 ALA A C 1
ATOM 671 O O . ALA A 1 84 ? -23.649 1.773 2.056 1.00 90.19 84 ALA A O 1
ATOM 672 N N . SER A 1 85 ? -21.602 1.895 1.143 1.00 92.88 85 SER A N 1
ATOM 673 C CA . SER A 1 85 ? -21.770 3.203 0.492 1.00 92.88 85 SER A CA 1
ATOM 674 C C . SER A 1 85 ? -22.364 3.110 -0.920 1.00 92.88 85 SER A C 1
ATOM 676 O O . SER A 1 85 ? -22.418 4.112 -1.628 1.00 92.88 85 SER A O 1
ATOM 678 N N . GLY A 1 86 ? -22.780 1.918 -1.363 1.00 92.38 86 GLY A N 1
ATOM 679 C CA . GLY A 1 86 ? -23.318 1.699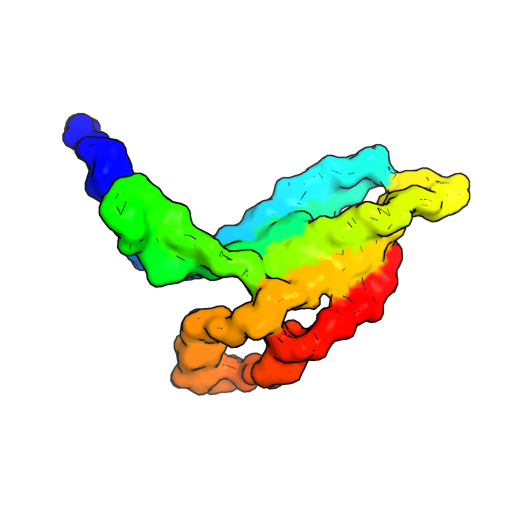 -2.706 1.00 92.38 86 GLY A CA 1
ATOM 680 C C . GLY A 1 86 ? -22.267 1.728 -3.819 1.00 92.38 86 GLY A C 1
ATOM 681 O O . GLY A 1 86 ? -22.631 1.830 -4.987 1.00 92.38 86 GLY A O 1
ATOM 682 N N . ILE A 1 87 ? -20.976 1.633 -3.485 1.00 92.19 87 ILE A N 1
ATOM 683 C CA . ILE A 1 87 ? -19.874 1.562 -4.449 1.00 92.19 87 ILE A CA 1
ATOM 684 C C . ILE A 1 87 ? -19.554 0.079 -4.692 1.00 92.19 87 ILE A C 1
ATOM 686 O O . ILE A 1 87 ? -18.955 -0.570 -3.826 1.00 92.19 87 ILE A O 1
ATOM 690 N N . PRO A 1 88 ? -19.949 -0.499 -5.842 1.00 84.50 88 PRO A N 1
ATOM 691 C CA . PRO A 1 88 ? -19.656 -1.891 -6.137 1.00 84.50 88 PRO A CA 1
ATOM 692 C C . PRO A 1 88 ? -18.160 -2.061 -6.413 1.00 84.50 88 PRO A C 1
ATOM 694 O O . PRO A 1 88 ? -17.604 -1.423 -7.304 1.00 84.50 88 PRO A O 1
ATOM 697 N N . VAL A 1 89 ? -17.513 -2.957 -5.668 1.00 85.94 89 VAL A N 1
ATOM 698 C CA . VAL A 1 89 ? -16.122 -3.355 -5.913 1.00 85.94 89 VAL A CA 1
ATOM 699 C C . VAL A 1 89 ? -16.093 -4.849 -6.235 1.00 85.94 89 VAL A C 1
ATOM 701 O O . VAL A 1 89 ? -16.411 -5.654 -5.351 1.00 85.94 89 VAL A O 1
ATOM 704 N N . PRO A 1 90 ? -15.738 -5.238 -7.473 1.00 84.12 90 PRO A N 1
ATOM 705 C CA . PRO A 1 90 ? -15.573 -6.640 -7.842 1.00 84.12 90 PRO A CA 1
ATOM 706 C C . PRO A 1 90 ? -14.493 -7.292 -6.978 1.00 84.12 90 PRO A C 1
ATOM 708 O O . PRO A 1 90 ? -13.368 -6.797 -6.895 1.00 84.12 90 PRO A O 1
ATOM 711 N N . SER A 1 91 ? -14.816 -8.408 -6.327 1.00 78.75 91 SER A N 1
ATOM 712 C CA . SER A 1 91 ? -13.863 -9.105 -5.450 1.00 78.75 91 SER A CA 1
ATOM 713 C C . SER A 1 91 ? -12.685 -9.704 -6.225 1.00 78.75 91 SER A C 1
ATOM 715 O O . SER A 1 91 ? -11.591 -9.883 -5.691 1.00 78.75 91 SER A O 1
ATOM 717 N N . GLU A 1 92 ? -12.903 -9.952 -7.513 1.00 81.25 92 GLU A N 1
ATOM 718 C CA . GLU A 1 92 ? -11.966 -10.497 -8.487 1.00 81.25 92 GLU A CA 1
ATOM 719 C C . GLU A 1 92 ? -10.757 -9.576 -8.679 1.00 81.25 92 GLU A C 1
ATOM 721 O O . GLU A 1 92 ? -9.653 -10.071 -8.919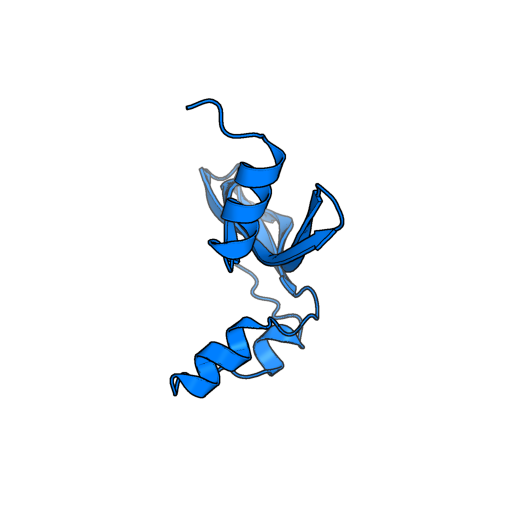 1.00 81.25 92 GLU A O 1
ATOM 726 N N . MET A 1 93 ? -10.947 -8.263 -8.476 1.00 79.44 93 MET A N 1
ATOM 727 C CA . MET A 1 93 ? -9.894 -7.244 -8.520 1.00 79.44 93 MET A CA 1
ATOM 728 C C . MET A 1 93 ? -8.773 -7.518 -7.515 1.00 79.44 93 MET A C 1
ATOM 730 O O . MET A 1 93 ? -7.655 -7.084 -7.741 1.00 79.44 93 MET A O 1
ATOM 734 N N . PHE A 1 94 ? -9.051 -8.244 -6.429 1.00 81.25 94 PHE A N 1
ATOM 735 C CA . PHE A 1 94 ? -8.065 -8.570 -5.393 1.00 81.25 94 PHE A CA 1
ATOM 736 C C . PHE A 1 94 ? -7.647 -10.047 -5.397 1.00 81.25 94 PHE A C 1
ATOM 738 O O . PHE A 1 94 ? -6.834 -10.462 -4.573 1.00 81.25 94 PHE A O 1
ATOM 745 N N . ARG A 1 95 ? -8.207 -10.855 -6.307 1.00 70.38 95 ARG A N 1
ATOM 746 C CA . ARG A 1 95 ? -8.007 -12.315 -6.353 1.00 70.38 95 ARG A CA 1
ATOM 747 C C . ARG A 1 95 ? -7.188 -12.786 -7.549 1.00 70.38 95 ARG A C 1
ATOM 749 O O . ARG A 1 95 ? -6.520 -13.808 -7.444 1.00 70.38 95 ARG A O 1
ATOM 756 N N . THR A 1 96 ? -7.230 -12.067 -8.667 1.00 60.09 96 THR A N 1
ATOM 757 C CA . THR A 1 96 ? -6.565 -12.493 -9.908 1.00 60.09 96 THR A CA 1
ATOM 758 C C . THR A 1 96 ? -5.379 -11.588 -10.186 1.00 60.09 96 THR A C 1
ATOM 760 O O . THR A 1 96 ? -5.617 -10.393 -10.290 1.00 60.09 96 THR A O 1
ATOM 763 N N . PRO A 1 97 ? -4.141 -12.088 -10.362 1.00 55.88 97 PRO A N 1
ATOM 764 C CA . PRO A 1 97 ? -3.023 -11.257 -10.796 1.00 55.88 97 PRO A CA 1
ATOM 765 C C . PRO A 1 97 ? -3.392 -10.534 -12.094 1.00 55.88 97 PRO A C 1
ATOM 767 O O . PRO A 1 97 ? -3.420 -11.138 -13.164 1.00 55.88 97 PRO A O 1
ATOM 770 N N . ILE A 1 98 ? -3.725 -9.248 -12.008 1.00 55.69 98 ILE A N 1
ATOM 771 C CA . ILE A 1 98 ? -3.936 -8.435 -13.196 1.00 55.69 98 ILE A CA 1
A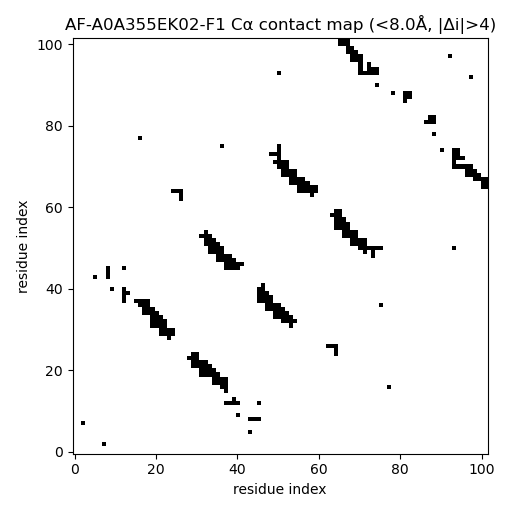TOM 772 C C . ILE A 1 98 ? -2.536 -8.109 -13.718 1.00 55.69 98 ILE A C 1
ATOM 774 O O . ILE A 1 98 ? -1.852 -7.235 -13.188 1.00 55.69 98 ILE A O 1
ATOM 778 N N . GLN A 1 99 ? -2.098 -8.831 -14.751 1.00 53.91 99 GLN A N 1
ATOM 779 C CA . GLN A 1 99 ? -0.947 -8.430 -15.555 1.00 53.91 99 GLN A CA 1
ATOM 780 C C . GLN A 1 99 ? -1.361 -7.235 -16.415 1.00 53.91 99 GLN A C 1
ATOM 782 O O 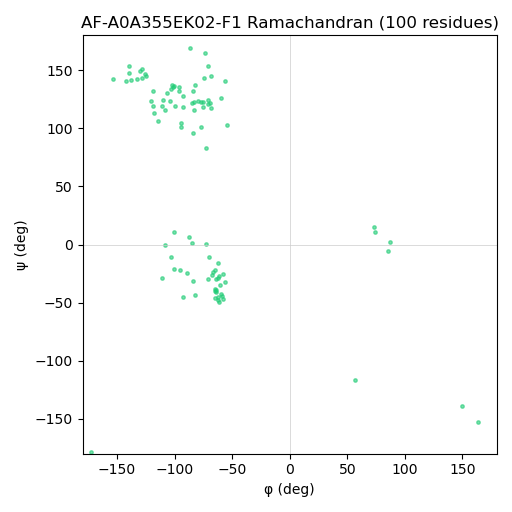. GLN A 1 99 ? -1.766 -7.375 -17.563 1.00 53.91 99 GLN A O 1
ATOM 787 N N . LEU A 1 100 ? -1.303 -6.045 -15.827 1.00 53.69 100 LEU A N 1
ATOM 788 C CA . LEU A 1 100 ? -1.223 -4.813 -16.599 1.00 53.69 100 LEU A CA 1
ATOM 789 C C . LEU A 1 100 ? 0.251 -4.614 -16.939 1.00 53.69 100 LEU A C 1
ATOM 791 O O . LEU A 1 100 ? 1.021 -4.132 -16.106 1.00 53.69 100 LEU A O 1
ATOM 795 N N . GLU A 1 101 ? 0.637 -5.061 -18.132 1.00 52.62 101 GLU A N 1
ATOM 796 C CA . GLU A 1 101 ? 1.871 -4.598 -18.757 1.00 52.62 101 GLU A CA 1
ATOM 797 C C . GLU A 1 101 ? 1.654 -3.131 -19.143 1.00 52.62 101 GLU A C 1
ATOM 799 O O . GLU A 1 101 ? 0.680 -2.796 -19.822 1.00 52.62 101 GLU A O 1
ATOM 804 N N . LEU A 1 102 ? 2.506 -2.258 -18.607 1.00 52.94 102 LEU A N 1
ATOM 805 C CA . LEU A 1 102 ? 2.566 -0.836 -18.939 1.00 52.94 102 LEU A CA 1
ATOM 806 C C . LEU A 1 102 ? 3.826 -0.575 -19.747 1.00 52.94 102 LEU A C 1
ATOM 808 O O . LEU A 1 102 ? 4.874 -1.116 -19.322 1.00 52.94 102 LEU A O 1
#

Radius of gyration: 16.97 Å; Cα contacts (8 Å, |Δi|>4): 168; chains: 1; bounding box: 38×32×50 Å

Foldseek 3Di:
DDDPLQNVQQCCLVVFQKDFDWDQDPLRDIDGAWIWGFPGDDRSDTDIATQKGWDFPQADPVGHTWIFIAGSQDQRPCCVVCVVVVNDDPSVSRHDRPGPTD

Solvent-accessible surface area (backbone atoms only — not comparable to full-atom values): 6069 Å² total; per-residue (Å²): 136,86,76,54,71,62,58,52,50,53,51,48,41,72,72,42,61,68,48,78,42,72,44,75,48,94,60,67,48,78,42,73,40,33,34,30,35,47,77,30,67,60,89,90,42,78,38,68,44,58,43,33,35,48,45,78,76,52,62,46,98,88,53,45,65,28,33,35,45,44,53,56,61,46,80,63,74,65,55,58,56,33,48,76,70,73,42,88,73,70,69,58,76,36,66,51,73,56,78,52,79,99

Secondary structure (DSSP, 8-state):
----HHHHHHHHHHH--EEEEEEE-TTS-EEEEEEEEEEEEETTEEEEEEEEEEEEEEE-TTSPEEEEEEE-S---THHHHHHHTT----GGGGTS------

Sequence (102 aa):
LNIPHEAVRQYISSAIDVVFHLQRLLDGTRKVVSLQEIVGMEGNIITMQEIFSFEQTGVHDDGMVKGRFRIGGVLPRFVERFKASGIPVPSEMFRTPIQLEL